Protein AF-A0A964KC43-F1 (afdb_monomer_lite)

pLDDT: mean 82.02, std 11.95, range [48.78, 97.25]

Radius of gyration: 50.62 Å; chains: 1; bounding box: 86×40×148 Å

Secondary structure (DSSP, 8-state):
------------S-HHHHHHHHHHHHHHHHHHHHHHHHHHHHHHHHHHHHHHHHHHHHHHHHHHHHHHHHHHHHHT-HHHHHHHHHHH----TT------PPPHHHHHHHHHHSSPP----THHHHHHHHHHHTT-

Foldseek 3Di:
DDDDDPPDDDDPDDPVVVVVVVVVVVVVVVVVVVVVVVVVVVVVVVVVVVVVVVVVVVVVVVVVVVVVVVVVVVVVCPVVVVCCCPPVVDDDVPDDDDDDDDDPVRVVVVVVVPPPPPPPDPPVVVVVVVDVVVDD

Structure (mmCIF, N/CA/C/O backbone):
data_AF-A0A964KC43-F1
#
_entry.id   AF-A0A964KC43-F1
#
loop_
_atom_site.group_PDB
_atom_site.id
_atom_site.type_symbol
_atom_site.label_atom_id
_atom_site.label_alt_id
_atom_site.label_comp_id
_atom_site.label_asym_id
_atom_site.label_entity_id
_atom_site.label_seq_id
_atom_site.pdbx_PDB_ins_code
_atom_site.Cartn_x
_atom_site.Cartn_y
_atom_site.Cartn_z
_atom_site.occupancy
_atom_site.B_iso_or_equiv
_atom_site.auth_seq_id
_atom_site.auth_comp_id
_atom_site.auth_asym_id
_atom_site.auth_atom_id
_atom_site.pdbx_PDB_model_num
ATOM 1 N N . MET A 1 1 ? 48.536 -33.640 -44.960 1.00 48.78 1 MET A N 1
ATOM 2 C CA . MET A 1 1 ? 48.340 -32.618 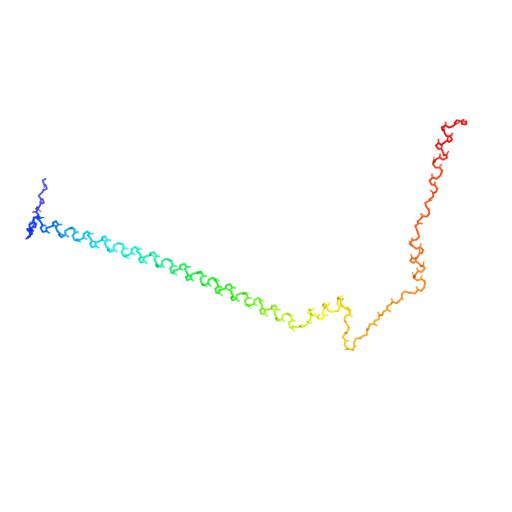-46.013 1.00 48.78 1 MET A CA 1
ATOM 3 C C . MET A 1 1 ? 46.883 -32.175 -45.967 1.00 48.78 1 MET A C 1
ATOM 5 O O . MET A 1 1 ? 46.034 -32.958 -46.357 1.00 48.78 1 MET A O 1
ATOM 9 N N . ASN A 1 2 ? 46.583 -30.980 -45.443 1.00 49.06 2 ASN A N 1
ATOM 10 C CA . ASN A 1 2 ? 45.218 -30.437 -45.416 1.00 49.06 2 ASN A CA 1
ATOM 11 C C . ASN A 1 2 ? 45.044 -29.438 -46.566 1.00 49.06 2 ASN A C 1
ATOM 13 O O . ASN A 1 2 ? 45.520 -28.309 -46.486 1.00 49.06 2 ASN A O 1
ATOM 17 N N . PHE A 1 3 ? 44.370 -29.876 -47.629 1.00 61.47 3 PHE A N 1
ATOM 18 C CA . PHE A 1 3 ? 43.886 -29.032 -48.720 1.00 61.47 3 PHE A CA 1
ATOM 19 C C . PHE A 1 3 ? 42.464 -28.576 -48.376 1.00 61.47 3 PHE A C 1
ATOM 21 O O . PHE A 1 3 ? 41.497 -29.268 -48.679 1.00 61.47 3 PHE A O 1
ATOM 28 N N . PHE A 1 4 ? 42.329 -27.420 -47.726 1.00 67.62 4 PHE A N 1
ATOM 29 C CA . PHE A 1 4 ? 41.041 -26.728 -47.674 1.00 67.62 4 PHE A CA 1
ATOM 30 C C . PHE A 1 4 ? 41.038 -25.612 -48.724 1.00 67.62 4 PHE A C 1
ATOM 32 O O . PHE A 1 4 ? 41.912 -24.740 -48.677 1.00 67.62 4 PHE A O 1
ATOM 39 N N . PRO A 1 5 ? 40.089 -25.616 -49.677 1.00 66.44 5 PRO A N 1
ATOM 40 C CA . PRO A 1 5 ? 39.966 -24.544 -50.648 1.00 66.44 5 PRO A CA 1
ATOM 41 C C . PRO A 1 5 ? 39.552 -23.259 -49.927 1.00 66.44 5 PRO A C 1
ATOM 43 O O . PRO A 1 5 ? 38.499 -23.187 -49.292 1.00 66.44 5 PRO A O 1
ATOM 46 N N . ARG A 1 6 ? 40.393 -22.225 -50.017 1.00 61.34 6 ARG A N 1
ATOM 47 C CA . ARG A 1 6 ? 40.021 -20.872 -49.600 1.00 61.34 6 ARG A CA 1
ATOM 48 C C . ARG A 1 6 ? 38.982 -20.346 -50.581 1.00 61.34 6 ARG A C 1
ATOM 50 O O . ARG A 1 6 ? 39.321 -19.924 -51.682 1.00 61.34 6 ARG A O 1
ATOM 57 N N . ILE A 1 7 ? 37.719 -20.373 -50.175 1.00 70.69 7 ILE A N 1
ATOM 58 C CA . ILE A 1 7 ? 36.648 -19.680 -50.885 1.00 70.69 7 ILE A CA 1
ATOM 59 C C . ILE A 1 7 ? 36.828 -18.183 -50.615 1.00 70.69 7 ILE A C 1
ATOM 61 O O . ILE A 1 7 ? 36.433 -17.659 -49.577 1.00 70.69 7 ILE A O 1
ATOM 65 N N . SER A 1 8 ? 37.500 -17.498 -51.535 1.00 59.41 8 SER A N 1
ATOM 66 C CA . SER A 1 8 ? 37.580 -16.040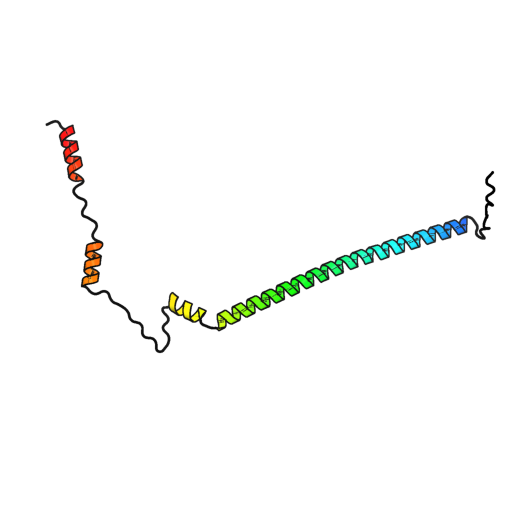 -51.576 1.00 59.41 8 SER A CA 1
ATOM 67 C C . SER A 1 8 ? 36.332 -15.487 -52.260 1.00 59.41 8 SER A C 1
ATOM 69 O O . SER A 1 8 ? 36.186 -15.603 -53.474 1.00 59.41 8 SER A O 1
ATOM 71 N N . PHE A 1 9 ? 35.434 -14.877 -51.486 1.00 69.44 9 PHE A N 1
ATOM 72 C CA . PHE A 1 9 ? 34.300 -14.139 -52.036 1.00 69.44 9 PHE A CA 1
ATOM 73 C C . PHE A 1 9 ? 34.784 -12.808 -52.638 1.00 69.44 9 PHE A C 1
ATOM 75 O O . PHE A 1 9 ? 35.445 -12.035 -51.935 1.00 69.44 9 PHE A O 1
ATOM 82 N N . PRO A 1 10 ? 34.465 -12.504 -53.910 1.00 61.19 10 PRO A N 1
ATOM 83 C CA . PRO A 1 10 ? 34.740 -11.197 -54.481 1.00 61.19 10 PRO A CA 1
ATOM 84 C C . PRO A 1 10 ? 33.822 -10.184 -53.805 1.00 61.19 10 PRO A C 1
ATOM 86 O O . PRO A 1 10 ? 32.600 -10.241 -53.917 1.00 61.19 10 PRO A O 1
ATOM 89 N N . THR A 1 11 ? 34.401 -9.253 -53.062 1.00 63.69 11 THR A N 1
ATOM 90 C CA . THR A 1 11 ? 33.631 -8.144 -52.508 1.00 63.69 11 THR A CA 1
ATOM 91 C C . THR A 1 11 ? 33.462 -7.072 -53.581 1.00 63.69 11 THR A C 1
ATOM 93 O O . THR A 1 11 ? 34.474 -6.539 -54.041 1.00 63.69 11 THR A O 1
ATOM 96 N N . PRO A 1 12 ? 32.234 -6.687 -53.945 1.00 66.75 12 PRO A N 1
ATOM 97 C CA . PRO A 1 12 ? 31.994 -5.687 -54.988 1.00 66.75 12 PRO A CA 1
ATOM 98 C C . PRO A 1 12 ? 32.255 -4.240 -54.523 1.00 66.75 12 PRO A C 1
ATOM 100 O O . PRO A 1 12 ? 31.965 -3.293 -55.244 1.00 66.75 12 PRO A O 1
ATOM 103 N N . PHE A 1 13 ? 32.798 -4.049 -53.316 1.00 64.75 13 PHE A N 1
ATOM 104 C CA . PHE A 1 13 ? 32.888 -2.758 -52.642 1.00 64.75 13 PHE A CA 1
ATOM 105 C C . PHE A 1 13 ? 34.336 -2.408 -52.293 1.00 64.75 13 PHE A C 1
ATOM 107 O O . PHE A 1 13 ? 35.050 -3.221 -51.694 1.00 64.75 13 PHE A O 1
ATOM 114 N N . GLY A 1 14 ? 34.750 -1.184 -52.633 1.00 74.44 14 GLY A N 1
ATOM 115 C CA . GLY A 1 14 ? 36.061 -0.644 -52.276 1.00 74.44 14 GLY A CA 1
ATOM 116 C C . GLY A 1 14 ? 36.260 -0.533 -50.755 1.00 74.44 14 GLY A C 1
ATOM 117 O O . GLY A 1 14 ? 35.284 -0.540 -49.995 1.00 74.44 14 GLY A O 1
ATOM 118 N N . PRO A 1 15 ? 37.515 -0.420 -50.278 1.00 72.12 15 PRO A N 1
ATOM 119 C CA . PRO A 1 15 ? 37.828 -0.364 -48.845 1.00 72.12 15 PRO A CA 1
ATOM 120 C C . PRO A 1 15 ? 37.103 0.783 -48.116 1.00 72.12 15 PRO A C 1
ATOM 122 O O . PRO A 1 15 ? 36.720 0.626 -46.958 1.00 72.12 15 PRO A O 1
ATOM 125 N N . SER A 1 16 ? 36.831 1.893 -48.808 1.00 76.75 16 SER A N 1
ATOM 126 C CA . SER A 1 16 ? 36.072 3.040 -48.296 1.00 76.75 16 SER A CA 1
ATOM 127 C C . SER A 1 16 ? 34.594 2.724 -48.045 1.00 76.75 16 SER A C 1
ATOM 129 O O . SER A 1 16 ? 34.062 3.065 -46.993 1.00 76.75 16 SER A O 1
ATOM 131 N N . THR A 1 17 ? 33.927 2.023 -48.964 1.00 82.00 17 THR A N 1
ATOM 132 C CA . THR A 1 17 ? 32.510 1.656 -48.822 1.00 82.00 17 THR A CA 1
ATOM 133 C C . THR A 1 17 ? 32.304 0.690 -47.658 1.00 82.00 17 THR A C 1
ATOM 135 O O . THR A 1 17 ? 31.337 0.822 -46.912 1.00 82.00 17 THR A O 1
ATOM 138 N N . ARG A 1 18 ? 33.239 -0.247 -47.447 1.00 82.25 18 ARG A N 1
ATOM 139 C CA . ARG A 1 18 ? 33.180 -1.160 -46.298 1.00 82.25 18 ARG A CA 1
ATOM 140 C C . ARG A 1 18 ? 33.288 -0.415 -44.970 1.00 82.25 18 ARG A C 1
ATOM 142 O O . ARG A 1 18 ? 32.503 -0.698 -44.075 1.00 82.25 18 ARG A O 1
ATOM 149 N N . ALA A 1 19 ? 34.210 0.545 -44.865 1.00 86.62 19 ALA A N 1
ATOM 150 C CA . ALA A 1 19 ? 34.395 1.345 -43.654 1.00 86.62 19 ALA A CA 1
ATOM 151 C C . ALA A 1 19 ? 33.155 2.189 -43.306 1.00 86.62 19 ALA A C 1
ATOM 153 O O . ALA A 1 19 ? 32.796 2.318 -42.139 1.00 86.62 19 ALA A O 1
ATOM 154 N N . ILE A 1 20 ? 32.466 2.727 -44.316 1.00 90.25 20 ILE A N 1
ATOM 155 C CA . ILE A 1 20 ? 31.227 3.492 -44.116 1.00 90.25 20 ILE A CA 1
ATOM 156 C C . ILE A 1 20 ? 30.102 2.578 -43.622 1.00 90.25 20 ILE A C 1
ATOM 158 O O . ILE A 1 20 ? 29.401 2.928 -42.675 1.00 90.25 20 ILE A O 1
ATOM 162 N N . VAL A 1 21 ? 29.944 1.394 -44.220 1.00 90.94 21 VAL A N 1
ATOM 163 C CA . VAL A 1 21 ? 28.910 0.432 -43.809 1.00 90.94 21 VAL A CA 1
ATOM 164 C C . VAL A 1 21 ? 29.162 -0.077 -42.391 1.00 90.94 21 VAL A C 1
ATOM 166 O O . VAL A 1 21 ? 28.223 -0.148 -41.600 1.00 90.94 21 VAL A O 1
ATOM 169 N N . THR A 1 22 ? 30.411 -0.384 -42.027 1.00 91.56 22 THR A N 1
ATOM 170 C CA . THR A 1 22 ? 30.731 -0.811 -40.659 1.00 91.56 22 THR A CA 1
ATOM 171 C C . THR A 1 22 ? 30.463 0.304 -39.654 1.00 91.56 22 THR A C 1
ATOM 173 O O . THR A 1 22 ? 29.815 0.047 -38.641 1.00 91.56 22 THR A O 1
ATOM 176 N N . LEU A 1 23 ? 30.862 1.545 -39.949 1.00 93.50 23 LEU A N 1
ATOM 177 C CA . LEU A 1 23 ? 30.594 2.695 -39.083 1.00 93.50 23 LEU A CA 1
ATOM 178 C C . LEU A 1 23 ? 29.086 2.944 -38.913 1.00 93.50 23 LEU A C 1
ATOM 180 O O . LEU A 1 23 ? 28.612 3.114 -37.791 1.00 93.50 23 LEU A O 1
ATOM 184 N N . ALA A 1 24 ? 28.324 2.902 -40.008 1.00 93.25 24 ALA A N 1
ATOM 185 C CA . ALA A 1 24 ? 26.873 3.065 -39.979 1.00 93.25 24 ALA A CA 1
ATOM 186 C C . ALA A 1 24 ? 26.196 1.946 -39.174 1.00 93.25 24 ALA A C 1
ATOM 188 O O . ALA A 1 24 ? 25.334 2.218 -38.342 1.00 93.25 24 ALA A O 1
ATOM 189 N N . SER A 1 25 ? 26.625 0.694 -39.359 1.00 94.62 25 SER A N 1
ATOM 190 C CA . SER A 1 25 ? 26.098 -0.436 -38.590 1.00 94.62 25 SER A CA 1
ATOM 191 C C . SER A 1 25 ? 26.389 -0.296 -37.093 1.00 94.62 25 SER A C 1
ATOM 193 O O . SER A 1 25 ? 25.494 -0.498 -36.277 1.00 94.62 25 SER A O 1
ATOM 195 N N . ALA A 1 26 ? 27.598 0.139 -36.725 1.00 94.88 26 ALA A N 1
ATOM 196 C CA . ALA A 1 26 ? 27.968 0.373 -35.336 1.00 94.88 26 ALA A CA 1
ATOM 197 C C . ALA A 1 26 ? 27.116 1.488 -34.713 1.00 94.88 26 ALA A C 1
ATOM 199 O O . ALA A 1 26 ? 26.612 1.325 -33.604 1.00 94.88 26 ALA A O 1
ATOM 200 N N . ALA A 1 27 ? 26.884 2.583 -35.443 1.00 95.19 27 ALA A N 1
ATOM 201 C CA . ALA A 1 27 ? 26.026 3.673 -34.985 1.00 95.19 27 ALA A CA 1
ATOM 202 C C . ALA A 1 27 ? 24.579 3.208 -34.745 1.00 95.19 27 ALA A C 1
ATOM 204 O O . ALA A 1 27 ? 23.991 3.538 -33.715 1.00 95.19 27 ALA A O 1
ATOM 205 N N . ILE A 1 28 ? 24.027 2.389 -35.647 1.00 95.81 28 ILE A N 1
ATOM 206 C CA . ILE A 1 28 ? 22.684 1.810 -35.499 1.00 95.81 28 ILE A CA 1
ATOM 207 C C . ILE A 1 28 ? 22.616 0.910 -34.262 1.00 95.81 28 ILE A C 1
ATOM 209 O O . ILE A 1 28 ? 21.672 1.018 -33.482 1.00 95.81 28 ILE A O 1
ATOM 213 N N . VAL A 1 29 ? 23.616 0.048 -34.055 1.00 96.06 29 VAL A N 1
ATOM 214 C CA . VAL A 1 29 ? 23.668 -0.851 -32.893 1.00 96.06 29 VAL A CA 1
ATOM 215 C C . VAL A 1 29 ? 23.722 -0.053 -31.593 1.00 96.06 29 VAL A C 1
ATOM 217 O O . VAL A 1 29 ? 22.954 -0.339 -30.674 1.00 96.06 29 VAL A O 1
ATOM 220 N N . VAL A 1 30 ? 24.572 0.972 -31.513 1.00 95.69 30 VAL A N 1
ATOM 221 C CA . VAL A 1 30 ? 24.671 1.836 -30.327 1.00 95.69 30 VAL A CA 1
ATOM 222 C C . VAL A 1 30 ? 23.341 2.539 -30.058 1.00 95.69 30 VAL A C 1
ATOM 224 O O . VAL A 1 30 ? 22.848 2.496 -28.931 1.00 95.69 30 VAL A O 1
ATOM 227 N N . PHE A 1 31 ? 22.722 3.116 -31.091 1.00 95.38 31 PHE A N 1
ATOM 228 C CA . PHE A 1 31 ? 21.425 3.778 -30.969 1.00 95.38 31 PHE A CA 1
ATOM 229 C C . PHE A 1 31 ? 20.335 2.826 -30.459 1.00 95.38 31 PHE A C 1
ATOM 231 O O . PHE A 1 31 ? 19.622 3.152 -29.510 1.00 95.38 31 PHE A O 1
ATOM 238 N N . TYR A 1 32 ? 20.238 1.625 -31.034 1.00 95.12 32 TYR A N 1
ATOM 239 C CA . TYR A 1 32 ? 19.264 0.623 -30.600 1.00 95.12 32 TYR A CA 1
ATOM 240 C C . TYR A 1 32 ? 19.513 0.155 -29.171 1.00 95.12 32 TYR A C 1
ATOM 242 O O . TYR A 1 32 ? 18.569 0.043 -28.393 1.00 95.12 32 TYR A O 1
ATOM 250 N N . THR A 1 33 ? 20.771 -0.088 -28.805 1.00 93.50 33 THR A N 1
ATOM 251 C CA . THR A 1 33 ? 21.128 -0.526 -27.449 1.00 93.50 33 THR A CA 1
ATOM 252 C C . THR A 1 33 ? 20.737 0.534 -26.426 1.00 93.50 33 THR A C 1
ATOM 254 O O . THR A 1 33 ? 20.150 0.214 -25.395 1.00 93.50 33 THR A O 1
ATOM 257 N N . PHE A 1 34 ? 20.986 1.807 -26.739 1.00 93.94 34 PHE A N 1
ATOM 258 C CA . PHE A 1 34 ? 20.590 2.921 -25.888 1.00 93.94 34 PHE A CA 1
ATOM 259 C C . PHE A 1 34 ? 19.062 3.035 -25.760 1.00 93.94 34 PHE A C 1
ATOM 261 O O . PHE A 1 34 ? 18.540 3.112 -24.649 1.00 93.94 34 PHE A O 1
ATOM 268 N N . ALA A 1 35 ? 18.331 2.964 -26.876 1.00 91.75 35 ALA A N 1
ATOM 269 C CA . ALA A 1 35 ? 16.870 3.045 -26.882 1.00 91.75 35 ALA A CA 1
ATOM 270 C C . ALA A 1 35 ? 16.205 1.879 -26.123 1.00 91.75 35 ALA A C 1
ATOM 272 O O . ALA A 1 35 ? 15.242 2.076 -25.379 1.00 91.75 35 ALA A O 1
ATOM 273 N N . VAL A 1 36 ? 16.726 0.659 -26.285 1.00 92.50 36 VAL A N 1
ATOM 274 C CA . VAL A 1 36 ? 16.253 -0.528 -25.557 1.00 92.50 36 VAL A CA 1
ATOM 275 C C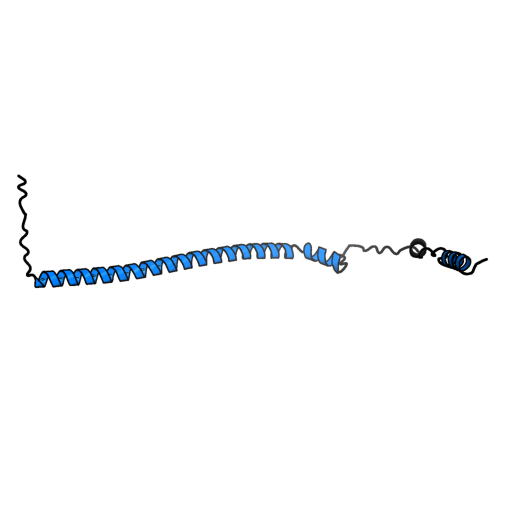 . VAL A 1 36 ? 16.596 -0.422 -24.074 1.00 92.50 36 VAL A C 1
ATOM 277 O O . VAL A 1 36 ? 15.740 -0.713 -23.242 1.00 92.50 36 VAL A O 1
ATOM 280 N N . GLY A 1 37 ? 17.799 0.049 -23.735 1.00 90.44 37 GLY A N 1
ATOM 281 C CA . GLY A 1 37 ? 18.218 0.274 -22.352 1.00 90.44 37 GLY A CA 1
ATOM 282 C C . GLY A 1 37 ? 17.291 1.241 -21.615 1.00 90.44 37 GLY A C 1
ATOM 283 O O . GLY A 1 37 ? 16.815 0.923 -20.528 1.00 90.44 37 GLY A O 1
ATOM 284 N N . GLN A 1 38 ? 16.946 2.374 -22.235 1.00 90.31 38 GLN A N 1
ATOM 285 C CA . GLN A 1 38 ? 16.001 3.327 -21.641 1.00 90.31 38 GLN A CA 1
ATOM 286 C C . GLN A 1 38 ? 14.602 2.729 -21.449 1.00 90.31 38 GLN A C 1
ATOM 288 O O . GLN A 1 38 ? 13.993 2.905 -20.395 1.00 90.31 38 GLN A O 1
ATOM 293 N N . ARG A 1 39 ? 14.098 1.966 -22.427 1.00 90.38 39 ARG A N 1
ATOM 294 C CA . ARG A 1 39 ? 12.810 1.266 -22.286 1.00 90.38 39 ARG A CA 1
ATOM 295 C C . ARG A 1 39 ? 12.820 0.225 -21.174 1.00 90.38 39 ARG A C 1
ATOM 297 O O . ARG A 1 39 ? 11.826 0.102 -20.462 1.00 90.38 39 ARG A O 1
ATOM 304 N N . ALA A 1 40 ? 13.912 -0.519 -21.023 1.00 89.00 40 ALA A N 1
ATOM 305 C CA . ALA A 1 40 ? 14.040 -1.517 -19.970 1.00 89.00 40 ALA A CA 1
ATOM 306 C C . ALA A 1 40 ? 13.964 -0.868 -18.581 1.00 89.00 40 ALA A C 1
ATOM 308 O O . ALA A 1 40 ? 13.218 -1.349 -17.732 1.00 89.00 40 ALA A O 1
ATOM 309 N N . ILE A 1 41 ? 14.653 0.262 -18.382 1.00 90.12 41 ILE A N 1
ATOM 310 C CA . ILE A 1 41 ? 14.618 1.017 -17.120 1.00 90.12 41 ILE A CA 1
ATOM 311 C C . ILE A 1 41 ? 13.198 1.509 -16.823 1.00 90.12 41 ILE A C 1
ATOM 313 O O . ILE A 1 41 ? 12.663 1.197 -15.763 1.00 90.12 41 ILE A O 1
ATOM 317 N N . HIS A 1 42 ? 12.539 2.163 -17.783 1.00 89.56 42 HIS A N 1
ATOM 318 C CA . HIS A 1 42 ? 11.164 2.635 -17.593 1.00 89.56 42 HIS A CA 1
ATOM 319 C C . HIS A 1 42 ? 10.172 1.510 -17.294 1.00 89.56 42 HIS A C 1
ATOM 321 O O . HIS A 1 42 ? 9.245 1.684 -16.508 1.00 89.56 42 HIS A O 1
ATOM 327 N N . THR A 1 43 ? 10.359 0.337 -17.898 1.00 92.19 43 THR A N 1
ATOM 328 C CA . THR A 1 43 ? 9.491 -0.816 -17.627 1.00 92.19 43 THR A CA 1
ATOM 329 C C . THR A 1 43 ? 9.652 -1.297 -16.185 1.00 92.19 43 THR A C 1
ATOM 331 O O . THR A 1 43 ? 8.663 -1.648 -15.546 1.00 92.19 43 THR A O 1
ATOM 334 N N . LEU A 1 44 ? 10.878 -1.289 -15.655 1.00 92.50 44 LEU A N 1
ATOM 335 C CA . LEU A 1 44 ? 11.138 -1.645 -14.260 1.00 92.50 44 LEU A CA 1
ATOM 336 C C . LEU A 1 44 ? 10.546 -0.614 -13.293 1.00 92.50 44 LEU A C 1
ATOM 338 O O . LEU A 1 44 ? 9.938 -1.011 -12.302 1.00 92.50 44 LEU A O 1
ATOM 342 N N . GLU A 1 45 ? 10.670 0.680 -13.591 1.00 94.00 45 GLU A N 1
ATOM 343 C CA . GLU A 1 45 ? 10.052 1.755 -12.801 1.00 94.00 45 GLU A CA 1
ATOM 344 C C . GLU A 1 45 ? 8.527 1.592 -12.745 1.00 94.00 45 GLU A C 1
ATOM 346 O O . GLU A 1 45 ? 7.950 1.527 -11.661 1.00 94.00 45 GLU A O 1
ATOM 351 N N . LEU A 1 46 ? 7.881 1.395 -13.899 1.00 92.88 46 LEU A N 1
ATOM 352 C CA . LEU A 1 46 ? 6.435 1.171 -13.992 1.00 92.88 46 LEU A CA 1
ATOM 353 C C . LEU A 1 46 ? 5.979 -0.064 -13.202 1.00 92.88 46 LEU A C 1
ATOM 355 O O . LEU A 1 46 ? 4.937 -0.036 -12.549 1.00 92.88 46 LEU A O 1
ATOM 359 N N . GLN A 1 47 ? 6.752 -1.153 -13.232 1.00 93.94 47 GLN A N 1
ATOM 360 C CA . GLN A 1 47 ? 6.447 -2.353 -12.446 1.00 93.94 47 GLN A CA 1
ATOM 361 C C . GLN A 1 47 ? 6.562 -2.100 -10.940 1.00 93.94 47 GLN A C 1
ATOM 363 O O . GLN A 1 47 ? 5.737 -2.593 -10.167 1.00 93.94 47 GLN A O 1
ATOM 368 N N . GLN A 1 48 ? 7.561 -1.327 -10.509 1.00 94.94 48 GLN A N 1
ATOM 369 C CA . GLN A 1 48 ? 7.721 -0.956 -9.103 1.00 94.94 48 GLN A CA 1
ATOM 370 C C . GLN A 1 48 ? 6.589 -0.043 -8.626 1.00 94.94 48 GLN A C 1
ATOM 372 O O . GLN A 1 48 ? 6.050 -0.253 -7.534 1.00 94.94 48 GLN A O 1
ATOM 377 N N . GLU A 1 49 ? 6.188 0.932 -9.440 1.00 95.25 49 GLU A N 1
ATOM 378 C CA . GLU A 1 49 ? 5.047 1.801 -9.150 1.00 95.25 49 GLU A CA 1
ATOM 379 C C . GLU A 1 49 ? 3.749 0.999 -9.046 1.00 95.25 49 GLU A C 1
ATOM 381 O O . GLU A 1 49 ? 3.032 1.127 -8.052 1.00 95.25 49 GLU A O 1
ATOM 386 N N . ALA A 1 50 ? 3.485 0.104 -10.004 1.00 95.75 50 ALA A N 1
ATOM 387 C CA . ALA A 1 50 ? 2.313 -0.767 -9.988 1.00 95.75 50 ALA A CA 1
ATOM 388 C C . ALA A 1 50 ? 2.268 -1.637 -8.721 1.00 95.75 50 ALA A C 1
ATOM 390 O O . ALA A 1 50 ? 1.259 -1.650 -8.014 1.00 95.75 50 ALA A O 1
ATOM 391 N N . ALA A 1 51 ? 3.380 -2.285 -8.364 1.00 95.81 51 ALA A N 1
ATOM 392 C CA . ALA A 1 51 ? 3.466 -3.090 -7.145 1.00 95.81 51 ALA A CA 1
ATOM 393 C C . ALA A 1 51 ? 3.249 -2.250 -5.872 1.00 95.81 51 ALA A C 1
ATOM 395 O O . ALA A 1 51 ? 2.659 -2.713 -4.893 1.00 95.81 51 ALA A O 1
ATOM 396 N N . THR A 1 52 ? 3.717 -1.002 -5.869 1.00 96.44 52 THR A N 1
ATOM 397 C CA . THR A 1 52 ? 3.525 -0.079 -4.745 1.00 96.44 52 THR A CA 1
ATOM 398 C C . THR A 1 52 ? 2.059 0.330 -4.614 1.00 96.44 52 THR A C 1
ATOM 400 O O . THR A 1 52 ? 1.502 0.267 -3.516 1.00 96.44 52 THR A O 1
ATOM 403 N N . LEU A 1 53 ? 1.410 0.676 -5.726 1.00 96.25 53 LEU A N 1
ATOM 404 C CA . LEU A 1 53 ? -0.015 1.001 -5.792 1.00 96.25 53 LEU A CA 1
ATOM 405 C C . LEU A 1 53 ? -0.890 -0.176 -5.348 1.00 96.25 53 LEU A C 1
ATOM 407 O O . LEU A 1 53 ? -1.821 0.007 -4.563 1.00 96.25 53 LEU A O 1
ATOM 411 N N . GLU A 1 54 ? -0.570 -1.397 -5.774 1.00 96.94 54 GLU A N 1
ATOM 412 C CA . GLU A 1 54 ? -1.290 -2.600 -5.352 1.00 96.94 54 GLU A CA 1
ATOM 413 C C . GLU A 1 54 ? -1.203 -2.816 -3.837 1.00 96.94 54 GLU A C 1
ATOM 415 O O . GLU A 1 54 ? -2.230 -3.037 -3.181 1.00 96.94 54 GLU A O 1
ATOM 420 N N . ARG A 1 55 ? -0.005 -2.673 -3.255 1.00 96.50 55 ARG A N 1
ATOM 421 C CA . ARG A 1 55 ? 0.199 -2.763 -1.800 1.00 96.50 55 ARG A CA 1
ATOM 422 C C . ARG A 1 55 ? -0.588 -1.694 -1.054 1.00 96.50 55 ARG A C 1
ATOM 424 O O . ARG A 1 55 ? -1.260 -2.016 -0.076 1.00 96.50 55 ARG A O 1
ATOM 431 N N . GLN A 1 56 ? -0.549 -0.448 -1.526 1.00 96.44 56 GLN A N 1
ATOM 432 C CA . GLN A 1 56 ? -1.323 0.643 -0.935 1.00 96.44 56 GLN A CA 1
ATOM 433 C C . GLN A 1 56 ? -2.821 0.344 -0.999 1.00 96.44 56 GLN A C 1
ATOM 435 O O . GLN A 1 56 ? -3.498 0.404 0.022 1.00 96.44 56 GLN A O 1
ATOM 440 N N . SER A 1 57 ? -3.338 -0.066 -2.159 1.00 96.50 57 SER A N 1
ATOM 441 C CA . SER A 1 57 ? -4.758 -0.394 -2.318 1.00 96.50 57 SER A CA 1
ATOM 442 C C . SER A 1 57 ? -5.206 -1.503 -1.360 1.00 96.50 57 SER A C 1
ATOM 444 O O . SER A 1 57 ? -6.281 -1.423 -0.764 1.00 96.50 57 SER A O 1
ATOM 446 N N . THR A 1 58 ? -4.357 -2.512 -1.159 1.00 97.25 58 THR A N 1
ATOM 447 C CA . THR A 1 58 ? -4.622 -3.632 -0.254 1.00 97.25 58 THR A CA 1
ATOM 448 C C . THR A 1 58 ? -4.618 -3.166 1.199 1.00 97.25 58 THR A C 1
ATOM 450 O O . THR A 1 58 ? -5.540 -3.487 1.948 1.00 97.25 58 THR A O 1
ATOM 453 N N . ALA A 1 59 ? -3.641 -2.343 1.586 1.00 96.81 59 ALA A N 1
ATOM 454 C CA . ALA A 1 59 ? -3.574 -1.757 2.921 1.00 96.81 59 ALA A CA 1
ATOM 455 C C . ALA A 1 59 ? -4.792 -0.867 3.224 1.00 96.81 59 ALA A C 1
ATOM 457 O O . ALA A 1 59 ? -5.374 -0.968 4.304 1.00 96.81 59 ALA A O 1
ATOM 458 N N . LEU A 1 60 ? -5.228 -0.042 2.264 1.00 96.00 60 LEU A N 1
ATOM 459 C CA . LEU A 1 60 ? -6.426 0.787 2.418 1.00 96.00 60 LEU A CA 1
ATOM 460 C C . LEU A 1 60 ? -7.695 -0.059 2.570 1.00 96.00 60 LEU A C 1
ATOM 462 O O . LEU A 1 60 ? -8.532 0.258 3.410 1.00 96.00 60 LEU A O 1
ATOM 466 N N . LYS A 1 61 ? -7.839 -1.145 1.801 1.00 96.88 61 LYS A N 1
ATOM 467 C CA . LYS A 1 61 ? -8.984 -2.060 1.929 1.00 96.88 61 LYS A CA 1
ATOM 468 C C . LYS A 1 61 ? -9.037 -2.709 3.308 1.00 96.88 61 LYS A C 1
ATOM 470 O O . LYS A 1 61 ? -10.096 -2.711 3.929 1.00 96.88 61 LYS A O 1
ATOM 475 N N . LEU A 1 62 ? -7.903 -3.211 3.799 1.00 97.06 62 LEU A N 1
ATOM 476 C CA . LEU A 1 62 ? -7.812 -3.793 5.139 1.00 97.06 62 LEU A CA 1
ATOM 477 C C . LEU A 1 62 ? -8.199 -2.775 6.213 1.00 97.06 62 LEU A C 1
ATOM 479 O O . LEU A 1 62 ? -9.013 -3.080 7.080 1.00 97.06 62 LEU A O 1
ATOM 483 N N . ARG A 1 63 ? -7.702 -1.541 6.103 1.00 94.88 63 ARG A N 1
ATOM 484 C CA . ARG A 1 63 ? -8.047 -0.472 7.045 1.00 94.88 63 ARG A CA 1
ATOM 485 C C . ARG A 1 63 ? -9.517 -0.064 6.966 1.00 94.88 63 ARG A C 1
ATOM 487 O O . ARG A 1 63 ? -10.125 0.245 7.983 1.00 94.88 63 ARG A O 1
ATOM 494 N N . GLY A 1 64 ? -10.105 -0.093 5.773 1.00 96.00 64 GLY A N 1
ATOM 495 C CA . GLY A 1 64 ? -11.538 0.114 5.585 1.00 96.00 64 GLY A CA 1
ATOM 496 C C . GLY A 1 64 ? -12.377 -0.961 6.279 1.00 96.00 64 GLY A C 1
ATOM 497 O O . GLY A 1 64 ? -13.357 -0.629 6.939 1.00 96.00 64 GLY A O 1
ATOM 498 N N . LEU A 1 65 ? -11.973 -2.231 6.180 1.00 96.50 65 LEU A N 1
ATOM 499 C CA . LEU A 1 65 ? -12.634 -3.340 6.878 1.00 96.50 65 LEU A CA 1
ATOM 500 C C . LEU A 1 65 ? -12.513 -3.213 8.399 1.00 96.50 65 LEU A C 1
ATOM 502 O O . LEU A 1 65 ? -13.498 -3.407 9.105 1.00 96.50 65 LEU A O 1
ATOM 506 N N . GLU A 1 66 ? -11.333 -2.846 8.896 1.00 95.38 66 GLU A N 1
ATOM 507 C CA . GLU A 1 66 ? -11.096 -2.607 10.320 1.00 95.38 66 GLU A CA 1
ATOM 508 C C . GLU A 1 66 ? -11.983 -1.474 10.850 1.00 95.38 66 GLU A C 1
ATOM 510 O O . GLU A 1 66 ? -12.703 -1.656 11.828 1.00 95.38 66 GLU A O 1
ATOM 515 N N . LEU A 1 67 ? -12.022 -0.336 10.152 1.00 95.06 67 LEU A N 1
ATOM 516 C CA . LEU A 1 67 ? -12.877 0.793 10.521 1.00 95.06 67 LEU A CA 1
ATOM 517 C C . LEU A 1 67 ? -14.368 0.454 10.439 1.00 95.06 67 LEU A C 1
ATOM 519 O O . LEU A 1 67 ? -15.149 0.936 11.256 1.00 95.06 67 LEU A O 1
ATOM 523 N N . ALA A 1 68 ? -14.782 -0.362 9.468 1.00 94.12 68 ALA A N 1
ATOM 524 C CA . ALA A 1 68 ? -16.163 -0.818 9.368 1.00 94.12 68 ALA A CA 1
ATOM 525 C C . ALA A 1 68 ? -16.541 -1.727 10.547 1.00 94.12 68 ALA A C 1
ATOM 527 O O . ALA A 1 68 ? -17.612 -1.552 11.126 1.00 94.12 68 ALA A O 1
ATOM 528 N N . ALA A 1 69 ? -15.653 -2.646 10.936 1.00 90.75 69 ALA A N 1
ATOM 529 C CA . ALA A 1 69 ? -15.846 -3.498 12.105 1.00 90.75 69 ALA A CA 1
ATOM 530 C C . ALA A 1 69 ? -15.896 -2.676 13.401 1.00 90.75 69 ALA A C 1
ATOM 532 O O . ALA A 1 69 ? -16.778 -2.889 14.231 1.00 90.75 69 ALA A O 1
ATOM 533 N N . GLU A 1 70 ? -15.005 -1.696 13.549 1.00 88.75 70 GLU A N 1
ATOM 534 C CA . GLU A 1 70 ? -14.985 -0.791 14.700 1.00 88.75 70 GLU A CA 1
ATOM 535 C C . GLU A 1 70 ? -16.271 0.039 14.775 1.00 88.75 70 GLU A C 1
ATOM 537 O O . GLU A 1 70 ? -16.912 0.129 15.819 1.00 88.75 70 GLU A O 1
ATOM 542 N N . ARG A 1 71 ? -16.719 0.583 13.639 1.00 89.19 71 ARG A N 1
ATOM 543 C CA . ARG A 1 71 ? -17.989 1.304 13.560 1.00 89.19 71 ARG A CA 1
ATOM 544 C C . ARG A 1 71 ? -19.164 0.412 13.954 1.00 89.19 71 ARG A C 1
ATOM 546 O O . ARG A 1 71 ? -20.041 0.881 14.670 1.00 89.19 71 ARG A O 1
ATOM 553 N N . GLN A 1 72 ? -19.190 -0.841 13.502 1.00 87.06 72 GLN A N 1
ATOM 554 C CA . GLN A 1 72 ? -20.242 -1.790 13.863 1.00 87.06 72 GLN A CA 1
ATOM 555 C C . GLN A 1 72 ? -20.270 -2.036 15.380 1.00 87.06 72 GLN A C 1
ATOM 557 O O . GLN A 1 72 ? -21.338 -1.962 15.977 1.00 87.06 72 GLN A O 1
ATOM 562 N N . ARG A 1 73 ? -19.103 -2.231 16.014 1.00 82.00 73 ARG A N 1
ATOM 563 C CA . ARG A 1 73 ? -18.986 -2.381 17.477 1.00 82.00 73 ARG A CA 1
ATOM 564 C C . ARG A 1 73 ? -19.509 -1.160 18.229 1.00 82.00 73 ARG A C 1
ATOM 566 O O . ARG A 1 73 ? -20.298 -1.295 19.158 1.00 82.00 73 ARG A O 1
ATOM 573 N N . LEU A 1 74 ? -19.118 0.037 17.792 1.00 81.38 74 LEU A N 1
ATOM 574 C CA . LEU A 1 74 ? -19.574 1.287 18.404 1.00 81.38 74 LEU A CA 1
ATOM 575 C C . LEU A 1 74 ? -21.086 1.507 18.226 1.00 81.38 74 LEU A C 1
ATOM 577 O O . LEU A 1 74 ? -21.733 2.067 19.110 1.00 81.38 74 LEU A O 1
ATOM 581 N N . LEU A 1 75 ? -21.656 1.069 17.098 1.00 79.00 75 LEU A N 1
ATOM 582 C CA . LEU A 1 75 ? -23.090 1.171 16.811 1.00 79.00 75 LEU A CA 1
ATOM 583 C C . LEU A 1 75 ? -23.942 0.158 17.579 1.00 79.00 75 LEU A C 1
ATOM 585 O O . LEU A 1 75 ? -25.089 0.477 17.882 1.00 79.00 75 LEU A O 1
ATOM 589 N N . ASP A 1 76 ? -23.400 -1.009 17.941 1.00 78.44 76 ASP A N 1
ATOM 590 C CA . ASP A 1 76 ? -24.113 -2.010 18.749 1.00 78.44 76 ASP A CA 1
ATOM 591 C C . ASP A 1 76 ? -24.468 -1.493 20.157 1.00 78.44 76 ASP A C 1
ATOM 593 O O . ASP A 1 76 ? -25.180 -2.169 20.900 1.00 78.44 76 ASP A O 1
ATOM 597 N N . GLY A 1 77 ? -24.002 -0.293 20.545 1.00 68.81 77 GLY A N 1
ATOM 598 C CA . GLY A 1 77 ? -24.460 0.481 21.710 1.00 68.81 77 GLY A CA 1
ATOM 599 C C . GLY A 1 77 ? -24.149 -0.149 23.070 1.00 68.81 77 GLY A C 1
ATOM 600 O O . GLY A 1 77 ? -24.239 0.515 24.098 1.00 68.81 77 GLY A O 1
ATOM 601 N N . THR A 1 78 ? -23.733 -1.411 23.074 1.00 75.94 78 THR A N 1
ATOM 602 C CA . THR A 1 78 ? -23.465 -2.235 24.250 1.00 75.94 78 THR A CA 1
ATOM 603 C C . THR A 1 78 ? -22.234 -1.723 24.989 1.00 75.94 78 THR A C 1
ATOM 605 O O . THR A 1 78 ? -22.249 -1.613 26.214 1.00 75.94 78 THR A O 1
ATOM 608 N N . ASP A 1 79 ? -21.203 -1.307 24.251 1.00 71.62 79 ASP A N 1
ATOM 609 C CA . ASP A 1 79 ? -20.010 -0.684 24.831 1.00 71.62 79 ASP A CA 1
ATOM 610 C C . ASP A 1 79 ? -20.329 0.694 25.421 1.00 71.62 79 ASP A C 1
ATOM 612 O O . ASP A 1 79 ? -19.885 1.021 26.521 1.00 71.62 79 ASP A O 1
ATOM 616 N N . VAL A 1 80 ? -21.174 1.478 24.742 1.00 76.44 80 VAL A N 1
ATOM 617 C CA . VAL A 1 80 ? -21.626 2.790 25.232 1.00 76.44 80 VAL A CA 1
ATOM 618 C C . VAL A 1 80 ? -22.449 2.634 26.509 1.00 76.44 80 VAL A C 1
ATOM 620 O O . VAL A 1 80 ? -22.212 3.347 27.481 1.00 76.44 80 VAL A O 1
ATOM 623 N N . GLU A 1 81 ? -23.379 1.677 26.545 1.00 79.94 81 GLU A N 1
ATOM 624 C CA . GLU A 1 81 ? -24.188 1.385 27.729 1.00 79.94 81 GLU A CA 1
ATOM 625 C C . GLU A 1 81 ? -23.311 0.882 28.887 1.00 79.94 81 GLU A C 1
ATOM 627 O O . GLU A 1 81 ? -23.490 1.309 30.026 1.00 79.94 81 GLU A O 1
ATOM 632 N N . THR A 1 82 ? -22.315 0.039 28.606 1.00 82.00 82 THR A N 1
ATOM 633 C CA . THR A 1 82 ? -21.381 -0.479 29.617 1.00 82.00 82 THR A CA 1
ATOM 634 C C . THR A 1 82 ? -20.527 0.633 30.223 1.00 82.00 82 THR A C 1
ATOM 636 O O . THR A 1 82 ? -20.414 0.725 31.447 1.00 82.00 82 THR A O 1
ATOM 639 N N . ILE A 1 83 ? -19.958 1.510 29.391 1.00 82.38 83 ILE A N 1
ATOM 640 C CA . ILE A 1 83 ? -19.170 2.659 29.853 1.00 82.38 83 ILE A CA 1
ATOM 641 C C . ILE A 1 83 ? -20.060 3.625 30.641 1.00 82.38 83 ILE A C 1
ATOM 643 O O . ILE A 1 83 ? -19.680 4.054 31.728 1.00 82.38 83 ILE A O 1
ATOM 647 N N . ALA A 1 84 ? -21.270 3.915 30.155 1.00 84.25 84 ALA A N 1
ATOM 648 C CA . ALA A 1 84 ? -22.216 4.774 30.859 1.00 84.25 84 ALA A CA 1
ATOM 649 C C . ALA A 1 84 ? -22.601 4.197 32.233 1.00 84.25 84 ALA A C 1
ATOM 651 O O . ALA A 1 84 ? -22.632 4.926 33.224 1.00 84.25 84 ALA A O 1
ATOM 652 N N . ARG A 1 85 ? -22.846 2.885 32.334 1.00 84.88 85 ARG A N 1
ATOM 653 C CA . ARG A 1 85 ? -23.128 2.218 33.616 1.00 84.88 85 ARG A CA 1
ATOM 654 C C . ARG A 1 85 ? -21.938 2.298 34.572 1.00 84.88 85 ARG A C 1
ATOM 656 O O . ARG A 1 85 ? -22.140 2.538 35.757 1.00 84.88 85 ARG A O 1
ATOM 663 N N . ARG A 1 86 ? -20.712 2.112 34.073 1.00 84.75 86 ARG A N 1
ATOM 664 C CA . ARG A 1 86 ? -19.501 2.040 34.905 1.00 84.75 86 ARG A CA 1
ATOM 665 C C . ARG A 1 86 ? -19.011 3.404 35.387 1.00 84.75 86 ARG A C 1
ATOM 667 O O . ARG A 1 86 ? -18.676 3.542 36.556 1.00 84.75 86 ARG A O 1
ATOM 674 N N . GLU A 1 87 ? -18.959 4.384 34.491 1.00 86.31 87 GLU A N 1
ATOM 675 C CA . GLU A 1 87 ? -18.369 5.701 34.764 1.00 86.31 87 GLU A CA 1
ATOM 676 C C . GLU A 1 87 ? -19.412 6.711 35.248 1.00 86.31 87 GLU A C 1
ATOM 678 O O . GLU A 1 87 ? -19.125 7.561 36.087 1.00 86.31 87 GLU A O 1
ATOM 683 N N . LEU A 1 88 ? -20.642 6.626 34.732 1.00 84.25 88 LEU A N 1
ATOM 684 C CA . LEU A 1 88 ? -21.688 7.617 35.001 1.00 84.25 88 LEU A CA 1
ATOM 685 C C . LEU A 1 88 ? -22.770 7.101 35.953 1.00 84.25 88 LEU A C 1
ATOM 687 O O . LEU A 1 88 ? -23.731 7.824 36.208 1.00 84.25 88 LEU A O 1
ATOM 691 N N . ASN A 1 89 ? -22.645 5.863 36.458 1.00 83.62 89 ASN A N 1
ATOM 692 C CA . ASN A 1 89 ? -23.723 5.156 37.160 1.00 83.62 89 ASN A CA 1
ATOM 693 C C . ASN A 1 89 ? -25.057 5.283 36.408 1.00 83.62 89 ASN A C 1
ATOM 695 O O . ASN A 1 89 ? -26.108 5.509 37.008 1.00 83.62 89 ASN A O 1
ATOM 699 N N . TYR A 1 90 ? -25.006 5.207 35.075 1.00 83.88 90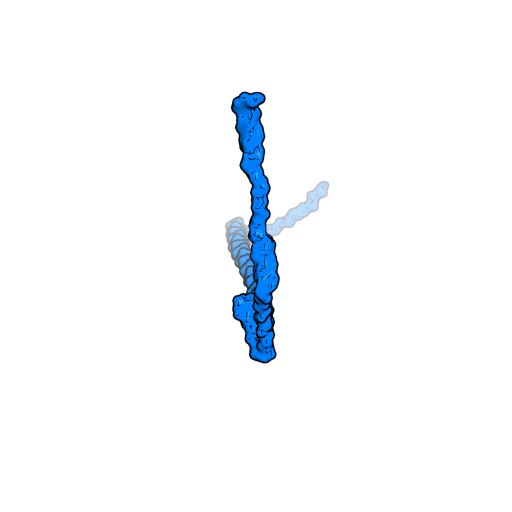 TYR A N 1
ATOM 700 C CA . TYR A 1 90 ? -26.192 5.327 34.244 1.00 83.88 90 TYR A CA 1
ATOM 701 C C . TYR A 1 90 ? -27.137 4.153 34.512 1.00 83.88 90 TYR A C 1
ATOM 703 O O . TYR A 1 90 ? -26.730 2.993 34.464 1.00 83.88 90 TYR A O 1
ATOM 711 N N . ILE A 1 91 ? -28.405 4.465 34.774 1.00 81.62 91 ILE A N 1
ATOM 712 C CA . ILE A 1 91 ? -29.466 3.490 35.032 1.00 81.62 91 ILE A CA 1
ATOM 713 C C . ILE A 1 91 ? -30.512 3.647 33.938 1.00 81.62 91 ILE A C 1
ATOM 715 O O . ILE A 1 91 ? -30.974 4.756 33.657 1.00 81.62 91 ILE A O 1
ATOM 719 N N . LYS A 1 92 ? -30.875 2.534 33.302 1.00 82.56 92 LYS A N 1
ATOM 720 C CA . LYS A 1 92 ? -31.827 2.529 32.190 1.00 82.56 92 LYS A CA 1
ATOM 721 C C . LYS A 1 92 ? -33.245 2.794 32.701 1.00 82.56 92 LYS A C 1
ATOM 723 O O . LYS A 1 92 ? -33.587 2.429 33.825 1.00 82.56 92 LYS A O 1
ATOM 728 N N . GLN A 1 93 ? -34.104 3.404 31.879 1.00 77.81 93 GLN A N 1
ATOM 729 C CA . GLN A 1 93 ? -35.516 3.563 32.246 1.00 77.81 93 GLN A CA 1
ATOM 730 C C . GLN A 1 93 ? -36.151 2.189 32.508 1.00 77.81 93 GLN A C 1
ATOM 732 O O . GLN A 1 93 ? -36.127 1.319 31.640 1.00 77.81 93 GLN A O 1
ATOM 737 N N . GLY A 1 94 ? -36.700 2.009 33.711 1.00 83.62 94 GLY A N 1
ATOM 738 C CA . GLY A 1 94 ? -37.270 0.741 34.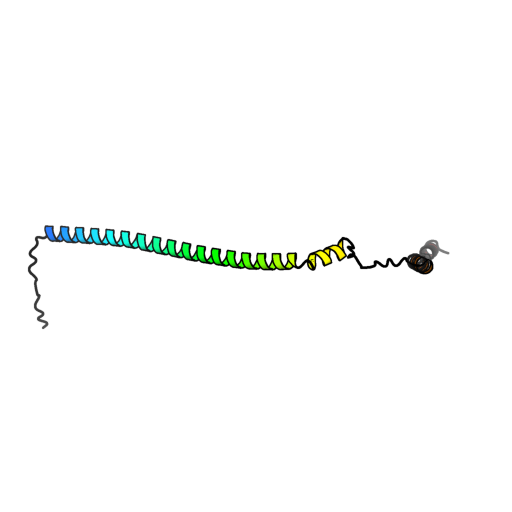178 1.00 83.62 94 GLY A CA 1
ATOM 739 C C . GLY A 1 94 ? -36.367 -0.071 35.116 1.00 83.62 94 GLY A C 1
ATOM 740 O O . GLY A 1 94 ? -36.843 -1.039 35.700 1.00 83.62 94 GLY A O 1
ATOM 741 N N . GLU A 1 95 ? -35.105 0.321 35.315 1.00 82.81 95 GLU A N 1
ATOM 742 C CA . GLU A 1 95 ? -34.225 -0.270 36.332 1.00 82.81 95 GLU A CA 1
ATOM 743 C C . GLU A 1 95 ? -34.287 0.506 37.660 1.00 82.81 95 GLU A C 1
ATOM 745 O O . GLU A 1 95 ? -34.494 1.720 37.680 1.00 82.81 95 GLU A O 1
ATOM 750 N N . ALA A 1 96 ? -34.093 -0.194 38.783 1.00 75.31 96 ALA A N 1
ATOM 751 C CA . ALA A 1 96 ? -34.089 0.391 40.125 1.00 75.31 96 ALA A CA 1
ATOM 752 C C . ALA A 1 96 ? -32.686 0.326 40.752 1.00 75.31 96 ALA A C 1
ATOM 754 O O . ALA A 1 96 ? -32.100 -0.751 40.858 1.00 75.31 96 ALA A O 1
ATOM 755 N N . ALA A 1 97 ? -32.162 1.470 41.205 1.00 76.56 97 ALA A N 1
ATOM 756 C CA . ALA A 1 97 ? -30.936 1.525 42.004 1.00 76.56 97 ALA A CA 1
ATOM 757 C C . ALA A 1 97 ? -31.239 1.245 43.477 1.00 76.56 97 ALA A C 1
ATOM 759 O O . ALA A 1 97 ? -32.098 1.898 44.070 1.00 76.56 97 ALA A O 1
ATOM 760 N N . VAL A 1 98 ? -30.478 0.340 44.092 1.00 77.25 98 VAL A N 1
ATOM 761 C CA . VAL A 1 98 ? -30.512 0.112 45.541 1.00 77.25 98 VAL A CA 1
ATOM 762 C C . VAL A 1 98 ? -29.227 0.664 46.147 1.00 77.25 98 VAL A C 1
ATOM 764 O O . VAL A 1 98 ? -28.145 0.128 45.919 1.00 77.25 98 VAL A O 1
ATOM 767 N N . VAL A 1 99 ? -29.343 1.738 46.929 1.00 77.00 99 VAL A N 1
ATOM 768 C CA . VAL A 1 99 ? -28.223 2.285 47.705 1.00 77.00 99 VAL A CA 1
ATOM 769 C C . VAL A 1 99 ? -28.261 1.655 49.093 1.00 77.00 99 VAL A C 1
ATOM 771 O O . VAL A 1 99 ? -29.178 1.906 49.874 1.00 77.00 99 VAL A O 1
ATOM 774 N N . VAL A 1 100 ? -27.270 0.819 49.403 1.00 81.75 100 VAL A N 1
ATOM 775 C CA . VAL A 1 100 ? -27.142 0.207 50.730 1.00 81.75 100 VAL A CA 1
ATOM 776 C C . VAL A 1 100 ? -26.414 1.183 51.647 1.00 81.75 100 VAL A C 1
ATOM 778 O O . VAL A 1 100 ? -25.205 1.379 51.538 1.00 81.75 100 VAL A O 1
ATOM 781 N N . LEU A 1 101 ? -27.161 1.803 52.557 1.00 82.44 101 LEU A N 1
ATOM 782 C CA . LEU A 1 101 ? -26.597 2.644 53.608 1.00 82.44 101 LEU A CA 1
ATOM 783 C C . LEU A 1 101 ? -26.108 1.753 54.762 1.00 82.44 101 LEU A C 1
ATOM 785 O O . LEU A 1 101 ? -26.855 0.875 55.209 1.00 82.44 101 LEU A O 1
ATOM 789 N N . PRO A 1 102 ? -24.874 1.947 55.261 1.00 79.25 102 PRO A N 1
ATOM 790 C CA . PRO A 1 102 ? -24.385 1.186 56.399 1.00 79.25 102 PRO A CA 1
ATOM 791 C C . PRO A 1 102 ? -25.235 1.490 57.635 1.00 79.25 102 PRO A C 1
ATOM 793 O O . PRO A 1 102 ? -25.559 2.639 57.934 1.00 79.25 102 PRO A O 1
ATOM 796 N N . THR A 1 103 ? -25.600 0.443 58.372 1.00 83.69 103 THR A N 1
ATOM 797 C CA . THR A 1 103 ? -26.322 0.592 59.638 1.00 83.69 103 THR A CA 1
ATOM 798 C C . THR A 1 103 ? -25.399 1.185 60.702 1.00 83.69 103 THR A C 1
ATOM 800 O O . THR A 1 103 ? -24.187 0.968 60.674 1.00 83.69 103 THR A O 1
ATOM 803 N N . ALA A 1 104 ? -25.956 1.899 61.686 1.00 81.06 104 ALA A N 1
ATOM 804 C CA . ALA A 1 104 ? -25.173 2.516 62.764 1.00 81.06 104 ALA A CA 1
ATOM 805 C C . ALA A 1 104 ? -24.234 1.514 63.473 1.00 81.06 104 ALA A C 1
ATOM 807 O O . ALA A 1 104 ? -23.098 1.838 63.801 1.00 81.06 104 ALA A O 1
ATOM 808 N N . ALA A 1 105 ? -24.665 0.256 63.615 1.00 81.25 105 ALA A N 1
ATOM 809 C CA . ALA A 1 105 ? -23.857 -0.818 64.194 1.00 81.25 105 ALA A CA 1
ATOM 810 C C . ALA A 1 105 ? -22.664 -1.258 63.319 1.00 81.25 105 ALA A C 1
ATOM 812 O O . ALA A 1 105 ? -21.689 -1.798 63.843 1.00 81.25 105 ALA A O 1
ATOM 813 N N . ALA A 1 106 ? -22.742 -1.085 61.996 1.00 81.88 106 ALA A N 1
ATOM 814 C CA . ALA A 1 106 ? -21.639 -1.356 61.075 1.00 81.88 106 ALA A CA 1
ATOM 815 C C . ALA A 1 106 ? -20.617 -0.210 61.083 1.00 81.88 106 ALA A C 1
ATOM 817 O O . ALA A 1 106 ? -19.414 -0.466 61.078 1.00 81.88 106 ALA A O 1
ATOM 818 N N . ILE A 1 107 ? -21.100 1.034 61.173 1.00 81.44 107 ILE A N 1
ATOM 819 C CA . ILE A 1 107 ? -20.256 2.227 61.319 1.00 81.44 107 ILE A CA 1
ATOM 820 C C . ILE A 1 107 ? -19.446 2.138 62.615 1.00 81.44 107 ILE A C 1
ATOM 822 O O . ILE A 1 107 ? -18.232 2.331 62.595 1.00 81.44 107 ILE A O 1
ATOM 826 N N . GLU A 1 108 ? -20.082 1.751 63.722 1.00 81.12 108 GLU A N 1
ATOM 827 C CA . GLU A 1 108 ? -19.391 1.688 65.010 1.00 81.12 108 GLU A CA 1
ATOM 828 C C . GLU A 1 108 ? -18.379 0.540 65.090 1.00 81.12 108 GLU A C 1
ATOM 830 O O . GLU A 1 108 ? -17.289 0.705 65.633 1.00 81.12 108 GLU A O 1
ATOM 835 N N . ARG A 1 109 ? -18.662 -0.600 64.448 1.00 82.12 109 ARG A N 1
ATOM 836 C CA . ARG A 1 109 ? -17.672 -1.677 64.291 1.00 82.12 109 ARG A CA 1
ATOM 837 C C . ARG A 1 109 ? -16.462 -1.247 63.463 1.00 82.12 109 ARG A C 1
ATOM 839 O O . ARG A 1 109 ? -15.341 -1.579 63.831 1.00 82.12 109 ARG A O 1
ATOM 846 N N . ALA A 1 110 ? -16.672 -0.512 62.372 1.00 81.75 110 ALA A N 1
ATOM 847 C CA . ALA A 1 110 ? -15.577 0.008 61.556 1.00 81.75 110 ALA A CA 1
ATOM 848 C C . ALA A 1 110 ? -14.738 1.044 62.321 1.00 81.75 110 ALA A C 1
ATOM 850 O O . ALA A 1 110 ? -13.516 1.047 62.206 1.00 81.75 110 ALA A O 1
ATOM 851 N N . ARG A 1 111 ? -15.380 1.874 63.151 1.00 79.38 111 ARG A N 1
ATOM 852 C CA . ARG A 1 111 ? -14.710 2.846 64.022 1.00 79.38 111 ARG A CA 1
ATOM 853 C C . ARG A 1 111 ? -13.837 2.169 65.078 1.00 79.38 111 ARG A C 1
ATOM 855 O O . ARG A 1 111 ? -12.678 2.538 65.216 1.00 79.38 111 ARG A O 1
ATOM 862 N N . LEU A 1 112 ? -14.368 1.151 65.754 1.00 78.75 112 LEU A N 1
ATOM 863 C CA . LEU A 1 112 ? -13.630 0.357 66.743 1.00 78.75 112 LEU A CA 1
ATOM 864 C C . LEU A 1 112 ? -12.470 -0.429 66.112 1.00 78.75 112 LEU A C 1
ATOM 866 O O . LEU A 1 112 ? -11.431 -0.598 66.737 1.00 78.75 112 LEU A O 1
ATOM 870 N N . ALA A 1 113 ? -12.624 -0.892 64.868 1.00 78.56 113 ALA A N 1
ATOM 871 C CA . ALA A 1 113 ? -11.560 -1.575 64.130 1.00 78.56 113 ALA A CA 1
ATOM 872 C C . ALA A 1 113 ? -10.472 -0.621 63.599 1.00 78.56 113 ALA A C 1
ATOM 874 O O . ALA A 1 113 ? -9.340 -1.045 63.380 1.00 78.56 113 ALA A O 1
ATOM 875 N N . ALA A 1 114 ? -10.811 0.651 63.374 1.00 75.31 114 ALA A N 1
ATOM 876 C CA . ALA A 1 114 ? -9.885 1.683 62.911 1.00 75.31 114 ALA A CA 1
ATOM 877 C C . ALA A 1 114 ? -9.118 2.367 64.055 1.00 75.31 114 ALA A C 1
ATOM 879 O O . ALA A 1 114 ? -8.224 3.173 63.791 1.00 75.31 114 ALA A O 1
ATOM 880 N N . GLU A 1 115 ? -9.450 2.069 65.314 1.00 72.75 115 GLU A N 1
ATOM 881 C CA . GLU A 1 115 ? -8.732 2.607 66.462 1.00 72.75 115 GLU A CA 1
ATOM 882 C C . GLU A 1 115 ? -7.354 1.923 66.563 1.00 72.75 115 GLU A C 1
ATOM 884 O O . GLU A 1 115 ? -7.279 0.699 66.713 1.00 72.75 115 GLU A O 1
ATOM 889 N N . PRO A 1 116 ? -6.238 2.667 66.413 1.00 68.88 116 PRO A N 1
ATOM 890 C CA . PRO A 1 116 ? -4.911 2.070 66.436 1.00 68.88 116 PRO A CA 1
ATOM 891 C C . PRO A 1 116 ? -4.664 1.426 67.807 1.00 68.88 116 PRO A C 1
ATOM 893 O O . PRO A 1 116 ? -5.034 2.020 68.825 1.00 68.88 116 PRO A O 1
ATOM 896 N N . PRO A 1 117 ? -4.020 0.242 67.873 1.00 68.31 117 PRO A N 1
ATOM 897 C CA . PRO A 1 117 ? -3.726 -0.395 69.147 1.00 68.31 117 PRO A CA 1
ATOM 898 C C . PRO A 1 117 ? -2.920 0.586 69.997 1.00 68.31 117 PRO A C 1
ATOM 900 O O . PRO A 1 117 ? -1.852 1.045 69.580 1.00 68.31 117 PRO A O 1
ATOM 903 N N . GLN A 1 118 ? -3.452 0.936 71.171 1.00 64.06 118 GLN A N 1
ATOM 904 C CA . GLN A 1 118 ? -2.739 1.740 72.157 1.00 64.06 118 GLN A CA 1
ATOM 905 C C . GLN A 1 118 ? -1.407 1.035 72.427 1.00 64.06 118 GLN A C 1
ATOM 907 O O . GLN A 1 118 ? -1.385 -0.046 73.017 1.00 64.06 118 GLN A O 1
ATOM 912 N N . ARG A 1 119 ? -0.300 1.592 71.914 1.00 59.03 119 ARG A N 1
ATOM 913 C CA . ARG A 1 119 ? 1.029 0.998 72.088 1.00 59.03 119 ARG A CA 1
ATOM 914 C C . ARG A 1 119 ? 1.274 0.837 73.589 1.00 59.03 119 ARG A C 1
ATOM 916 O O . ARG A 1 119 ? 1.229 1.844 74.301 1.00 59.03 119 ARG A O 1
ATOM 923 N N . PRO A 1 120 ? 1.536 -0.381 74.087 1.00 60.41 120 PRO A N 1
ATOM 924 C CA . PRO A 1 120 ? 1.876 -0.563 75.483 1.00 60.41 120 PRO A CA 1
ATOM 925 C C . PRO A 1 120 ? 3.229 0.109 75.735 1.00 60.41 120 PRO A C 1
ATOM 927 O O . PRO A 1 120 ? 4.256 -0.320 75.222 1.00 60.41 120 PRO A O 1
ATOM 930 N N . ALA A 1 121 ? 3.178 1.216 76.475 1.00 61.22 121 ALA A N 1
ATOM 931 C CA . ALA A 1 121 ? 4.249 1.840 77.243 1.00 61.22 121 ALA A CA 1
ATOM 932 C C . ALA A 1 121 ? 5.697 1.592 76.758 1.00 61.22 121 ALA A C 1
ATOM 934 O O . ALA A 1 121 ? 6.480 0.940 77.442 1.00 61.22 121 ALA A O 1
ATOM 935 N N . GLU A 1 122 ? 6.122 2.278 75.689 1.00 57.47 122 GLU A N 1
ATOM 936 C CA . GLU A 1 122 ? 7.557 2.536 75.424 1.00 57.47 122 GLU A CA 1
ATOM 937 C C . GLU A 1 122 ? 8.268 3.197 76.630 1.00 57.47 122 GLU A C 1
ATOM 939 O O . GLU A 1 122 ? 9.495 3.208 76.715 1.00 57.47 122 GLU A O 1
ATOM 944 N N . ARG A 1 123 ? 7.504 3.711 77.606 1.00 59.22 123 ARG A N 1
ATOM 945 C CA . ARG A 1 123 ? 8.014 4.261 78.866 1.00 59.22 123 ARG A CA 1
ATOM 946 C C . ARG A 1 123 ? 8.712 3.230 79.769 1.00 59.22 123 ARG A C 1
ATOM 948 O O . ARG A 1 123 ? 9.619 3.632 80.487 1.00 59.22 123 ARG A O 1
ATOM 955 N N . SER A 1 124 ? 8.381 1.932 79.721 1.00 68.44 124 SER A N 1
ATOM 956 C CA . SER A 1 124 ? 8.988 0.956 80.655 1.00 68.44 124 SER A CA 1
ATOM 957 C C . SER A 1 124 ? 10.444 0.608 80.319 1.00 68.44 124 SER A C 1
ATOM 959 O O . SER A 1 124 ? 11.249 0.334 81.213 1.00 68.44 124 SER A O 1
ATOM 961 N N . LEU A 1 125 ? 10.814 0.651 79.035 1.00 69.19 125 LEU A N 1
ATOM 962 C CA . LEU A 1 125 ? 12.175 0.342 78.588 1.00 69.19 125 LEU A CA 1
ATOM 963 C C . LEU A 1 125 ? 13.162 1.447 78.977 1.00 69.19 125 LEU A C 1
ATOM 965 O O . LEU A 1 125 ? 14.253 1.151 79.462 1.00 69.19 125 LEU A O 1
ATOM 969 N N . TRP A 1 126 ? 12.765 2.713 78.835 1.00 72.81 126 TRP A N 1
ATOM 970 C CA . TRP A 1 126 ? 13.602 3.850 79.229 1.00 72.81 126 TRP A CA 1
ATOM 971 C C . TRP A 1 126 ? 13.775 3.957 80.745 1.00 72.81 126 TRP A C 1
ATOM 973 O O . TRP A 1 126 ? 14.876 4.250 81.206 1.00 72.81 126 TRP A O 1
ATOM 983 N N . GLU A 1 127 ? 12.736 3.646 81.527 1.00 74.19 127 GLU A N 1
ATOM 984 C CA . GLU A 1 127 ? 12.844 3.566 82.991 1.00 74.19 127 GLU A CA 1
ATOM 985 C C . GLU A 1 127 ? 13.817 2.467 83.436 1.00 74.19 127 GLU A C 1
ATOM 987 O O . GLU A 1 127 ? 14.625 2.680 84.341 1.00 74.19 127 GLU A O 1
ATOM 992 N N . SER A 1 128 ? 13.799 1.316 82.757 1.00 75.25 128 SER A N 1
ATOM 993 C CA . SER A 1 128 ? 14.723 0.209 83.027 1.00 75.25 128 SER A CA 1
ATOM 994 C C . SER A 1 128 ? 16.175 0.596 82.725 1.00 75.25 128 SER A C 1
ATOM 996 O O . SER A 1 128 ? 17.074 0.301 83.511 1.00 75.25 128 SER A O 1
ATOM 998 N N . LEU A 1 129 ? 16.408 1.299 81.611 1.00 78.69 129 LEU A N 1
ATOM 999 C CA . LEU A 1 129 ? 17.742 1.724 81.185 1.00 78.69 129 LEU A CA 1
ATOM 1000 C C . LEU A 1 129 ? 18.318 2.821 82.093 1.00 78.69 129 LEU A C 1
ATOM 1002 O O . LEU A 1 129 ? 19.488 2.761 82.471 1.00 78.69 129 LEU A O 1
ATOM 1006 N N . LEU A 1 130 ? 17.490 3.792 82.488 1.00 82.88 130 LEU A N 1
ATOM 1007 C CA . LEU A 1 130 ? 17.891 4.843 83.424 1.00 82.88 130 LEU A CA 1
ATOM 1008 C C . LEU A 1 130 ? 18.273 4.262 84.784 1.00 82.88 130 LEU A C 1
ATOM 1010 O O . LEU A 1 130 ? 19.305 4.637 85.332 1.00 82.88 130 LEU A O 1
ATOM 1014 N N . LYS A 1 131 ? 17.504 3.293 85.290 1.00 80.62 131 LYS A N 1
ATOM 1015 C CA . LYS A 1 131 ? 17.772 2.664 86.588 1.00 80.62 131 LYS A CA 1
ATOM 1016 C C . LYS A 1 131 ?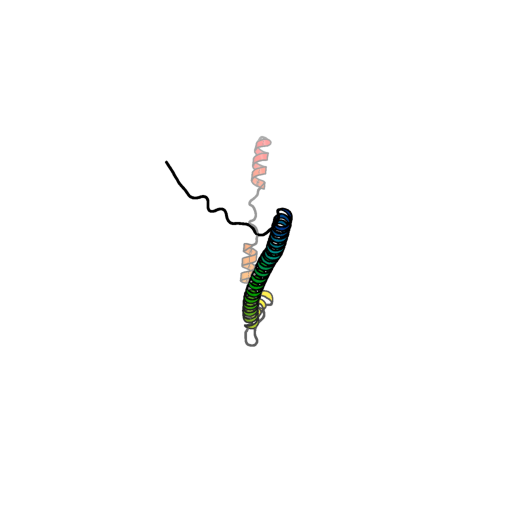 19.110 1.915 86.629 1.00 80.62 131 LYS A C 1
ATOM 1018 O O . LYS A 1 131 ? 19.761 1.902 87.667 1.00 80.62 131 LYS A O 1
ATOM 1023 N N . VAL A 1 132 ? 19.534 1.326 85.510 1.00 81.44 132 VAL A N 1
ATOM 1024 C CA . VAL A 1 132 ? 20.846 0.664 85.385 1.00 81.44 132 VAL A CA 1
ATOM 1025 C C . VAL A 1 132 ? 21.987 1.684 85.310 1.00 81.44 132 VAL A C 1
ATOM 1027 O O . VAL A 1 132 ? 23.037 1.472 85.908 1.00 81.44 132 VAL A O 1
ATOM 1030 N N . LEU A 1 133 ? 21.788 2.803 84.609 1.00 76.00 133 LEU A N 1
ATOM 1031 C CA . LEU A 1 133 ? 22.810 3.841 84.434 1.00 76.00 133 LEU A CA 1
ATOM 1032 C C . LEU A 1 133 ? 23.052 4.684 85.689 1.00 76.00 133 LEU A C 1
ATOM 1034 O O . LEU A 1 133 ? 24.176 5.130 85.906 1.00 76.00 133 LEU A O 1
ATOM 1038 N N . THR A 1 134 ? 22.026 4.915 86.510 1.00 80.19 134 THR A N 1
ATOM 1039 C CA . THR A 1 134 ? 22.145 5.773 87.699 1.00 80.19 134 THR A CA 1
ATOM 1040 C C . THR A 1 134 ? 22.492 5.026 88.985 1.00 80.19 134 THR A C 1
ATOM 1042 O O . THR A 1 134 ? 22.512 5.667 90.026 1.00 80.19 134 THR A O 1
ATOM 1045 N N . GLY A 1 135 ? 22.779 3.719 88.920 1.00 62.09 135 GLY A N 1
ATOM 1046 C CA . GLY A 1 135 ? 23.372 2.940 90.016 1.00 62.09 135 GLY A CA 1
ATOM 1047 C C . GLY A 1 135 ? 22.606 3.020 91.339 1.00 62.09 135 GLY A C 1
ATOM 1048 O O . GLY A 1 135 ? 22.937 3.829 92.203 1.00 62.09 135 GLY A O 1
ATOM 1049 N N . GLY A 1 136 ? 21.598 2.160 91.495 1.00 51.47 136 GLY A N 1
ATOM 1050 C CA . GLY A 1 136 ? 21.078 1.782 92.814 1.00 51.47 136 GLY A CA 1
ATOM 1051 C C . GLY A 1 136 ? 21.878 0.632 93.403 1.00 51.47 136 GLY A C 1
ATOM 1052 O O . GLY A 1 136 ? 22.181 -0.300 92.624 1.00 51.47 136 GLY A O 1
#

Sequence (136 aa):
MNFFPRISFPTPFGPSTRAIVTLASAAIVVFYTFAVGQRAIHTLELQQEAATLERQSTALKLRGLELAAERQRLLDGTDVETIARRELNYIKQGEAAVVVLPTAAAIERARLAAEPPQRPAERSLWESLLKVLTGG